Protein AF-A0A9E3CM51-F1 (afdb_monomer_lite)

Secondary structure (DSSP, 8-state):
-------------------PPPPHHHHHHHHHHHHHHHH-TTS-HHHHHHHHHHHHHHHHHTT--HHHHHHHHHHHHHHHHHHHTT-S-GGGG-------------

Structure (mmCIF, N/CA/C/O backbone):
data_AF-A0A9E3CM51-F1
#
_entry.id   AF-A0A9E3CM51-F1
#
loop_
_atom_site.group_PDB
_atom_site.id
_atom_site.type_symbol
_atom_site.label_atom_id
_atom_site.label_alt_id
_atom_site.label_comp_id
_atom_site.label_asym_id
_atom_site.label_entity_id
_atom_site.label_seq_id
_atom_site.pdbx_PDB_ins_code
_atom_site.Cartn_x
_atom_site.Cartn_y
_atom_site.Cartn_z
_atom_site.occupancy
_atom_site.B_iso_or_equiv
_atom_site.auth_seq_id
_atom_site.auth_comp_id
_atom_site.auth_asym_id
_atom_site.auth_atom_id
_atom_site.pdbx_PDB_model_num
ATOM 1 N N . MET A 1 1 ? -0.428 62.573 -9.220 1.00 49.28 1 MET A N 1
ATOM 2 C CA . MET A 1 1 ? -1.657 61.786 -9.003 1.00 49.28 1 MET A CA 1
ATOM 3 C C . MET A 1 1 ? -1.681 60.687 -10.048 1.00 49.28 1 MET A C 1
ATOM 5 O O . MET A 1 1 ? -1.580 61.039 -11.213 1.00 49.28 1 MET A O 1
ATOM 9 N N . LEU A 1 2 ? -1.829 59.438 -9.580 1.00 47.47 2 LEU A N 1
ATOM 10 C CA . LEU A 1 2 ? -2.263 58.216 -10.287 1.00 47.47 2 LEU A CA 1
ATOM 11 C C . LEU A 1 2 ? -1.243 57.639 -11.295 1.00 47.47 2 LEU A C 1
ATOM 13 O O . LEU A 1 2 ? -1.073 58.189 -12.372 1.00 47.47 2 LEU A O 1
ATOM 17 N N . SER A 1 3 ? -0.371 56.705 -10.893 1.00 48.00 3 SER A N 1
ATOM 18 C CA . SER A 1 3 ? -0.586 55.257 -10.640 1.00 48.00 3 SER A CA 1
ATOM 19 C C . SER A 1 3 ? -0.612 54.452 -11.941 1.00 48.00 3 SER A C 1
ATOM 21 O O . SER A 1 3 ? -1.659 54.286 -12.557 1.00 48.00 3 SER A O 1
ATOM 23 N N . ASP A 1 4 ? 0.570 53.966 -12.321 1.00 48.44 4 ASP A N 1
ATOM 24 C CA . ASP A 1 4 ? 0.830 53.089 -13.464 1.00 48.44 4 ASP A CA 1
ATOM 25 C C . ASP A 1 4 ? 1.052 51.665 -12.916 1.00 48.44 4 ASP A C 1
ATOM 27 O O . ASP A 1 4 ? 2.171 51.178 -12.782 1.00 48.44 4 ASP A O 1
ATOM 31 N N . GLU A 1 5 ? -0.035 51.041 -12.460 1.00 60.88 5 GLU A N 1
ATOM 32 C CA . GLU A 1 5 ? -0.064 49.655 -11.986 1.00 60.88 5 GLU A CA 1
ATOM 33 C C . GLU A 1 5 ? -1.143 48.905 -12.766 1.00 60.88 5 GLU A C 1
ATOM 35 O O . GLU A 1 5 ? -2.290 48.801 -12.342 1.00 60.88 5 GLU A O 1
ATOM 40 N N . TYR A 1 6 ? -0.769 48.367 -13.924 1.00 57.34 6 TYR A N 1
ATOM 41 C CA . TYR A 1 6 ? -1.462 47.213 -14.485 1.00 57.34 6 TYR A CA 1
ATOM 42 C C . TYR A 1 6 ? -0.488 46.043 -14.503 1.00 57.34 6 TYR A C 1
ATOM 44 O O . TYR A 1 6 ? 0.263 45.821 -15.453 1.00 57.34 6 TYR A O 1
ATOM 52 N N . LEU A 1 7 ? -0.505 45.328 -13.375 1.00 54.84 7 LEU A N 1
ATOM 53 C CA . LEU A 1 7 ? -0.049 43.953 -13.236 1.00 54.84 7 LEU A CA 1
ATOM 54 C C . LEU A 1 7 ? -0.557 43.140 -14.433 1.00 54.84 7 LEU A C 1
ATOM 56 O O . LEU A 1 7 ? -1.757 42.931 -14.606 1.00 54.84 7 LEU A O 1
ATOM 60 N N . CYS A 1 8 ? 0.373 42.671 -15.252 1.00 45.91 8 CYS A N 1
ATOM 61 C CA . CYS A 1 8 ? 0.119 41.594 -16.187 1.00 45.91 8 CYS A CA 1
ATOM 62 C C . CYS A 1 8 ? 0.187 40.295 -15.370 1.00 45.91 8 CYS A C 1
ATOM 64 O O . CYS A 1 8 ? 1.267 39.738 -15.178 1.00 45.91 8 CYS A O 1
ATOM 66 N N . ASP A 1 9 ? -0.945 39.867 -14.808 1.00 58.09 9 ASP A N 1
ATOM 67 C CA . ASP A 1 9 ? -1.060 38.542 -14.197 1.00 58.09 9 ASP A CA 1
ATOM 68 C C . ASP A 1 9 ? -0.820 37.480 -15.283 1.00 58.09 9 ASP A C 1
ATOM 70 O O . ASP A 1 9 ? -1.518 37.483 -16.306 1.00 58.09 9 ASP A O 1
ATOM 74 N N . PRO A 1 10 ? 0.130 36.542 -15.114 1.00 60.88 10 PRO A N 1
ATOM 75 C CA . PRO A 1 10 ? 0.178 35.388 -15.987 1.00 60.88 10 PRO A CA 1
ATOM 76 C C . PRO A 1 10 ? -1.078 34.563 -15.718 1.00 60.88 10 PRO A C 1
ATOM 78 O O . PRO A 1 10 ? -1.258 34.002 -14.639 1.00 60.88 10 PRO A O 1
ATOM 81 N N . MET A 1 11 ? -1.956 34.493 -16.718 1.00 52.44 11 MET A N 1
ATOM 82 C CA . MET A 1 11 ? -3.074 33.563 -16.732 1.00 52.44 11 MET A CA 1
ATOM 83 C C . MET A 1 11 ? -2.563 32.147 -16.453 1.00 52.44 11 MET A C 1
ATOM 85 O O . MET A 1 11 ? -2.013 31.479 -17.333 1.00 52.44 11 MET A O 1
ATOM 89 N N . THR A 1 12 ? -2.770 31.683 -15.221 1.00 56.50 12 THR A N 1
ATOM 90 C CA . THR A 1 12 ? -2.599 30.291 -14.823 1.00 56.50 12 THR A CA 1
ATOM 91 C C . THR A 1 12 ? -3.549 29.462 -15.670 1.00 56.50 12 THR A C 1
ATOM 93 O O . THR A 1 12 ? -4.734 29.324 -15.374 1.00 56.50 12 THR A O 1
ATOM 96 N N . THR A 1 13 ? -3.032 28.936 -16.776 1.00 53.78 13 THR A N 1
ATOM 97 C CA . THR A 1 13 ? -3.757 27.987 -17.609 1.00 53.78 13 THR A CA 1
ATOM 98 C C . THR A 1 13 ? -3.781 26.681 -16.832 1.00 53.78 13 THR A C 1
ATOM 100 O O . THR A 1 13 ? -2.874 25.855 -16.936 1.00 53.78 13 THR A O 1
ATOM 103 N N . GLN A 1 14 ? -4.801 26.523 -15.988 1.00 52.75 14 GLN A N 1
ATOM 104 C CA . GLN A 1 14 ? -5.127 25.255 -15.360 1.00 52.75 14 GLN A CA 1
ATOM 105 C C . GLN A 1 14 ? -5.576 24.313 -16.478 1.00 52.75 14 GLN A C 1
ATOM 107 O O . GLN A 1 14 ? -6.747 24.247 -16.845 1.00 52.75 14 GLN A O 1
ATOM 112 N N . THR A 1 15 ? -4.602 23.634 -17.081 1.00 50.91 15 THR A N 1
ATOM 113 C CA . THR A 1 15 ? -4.847 22.530 -18.002 1.00 50.91 15 THR A CA 1
ATOM 114 C C . THR A 1 15 ? -5.604 21.481 -17.205 1.00 50.91 15 THR A C 1
ATOM 116 O O . THR A 1 15 ? -5.029 20.808 -16.351 1.00 50.91 15 THR A O 1
ATOM 119 N N . ALA A 1 16 ? -6.912 21.383 -17.441 1.00 54.00 16 ALA A N 1
ATOM 120 C CA . ALA A 1 16 ? -7.706 20.258 -16.988 1.00 54.00 16 ALA A CA 1
ATOM 121 C C . ALA A 1 16 ? -7.062 19.004 -17.585 1.00 54.00 16 ALA A C 1
ATOM 123 O O . ALA A 1 16 ? -7.137 18.768 -18.792 1.00 54.00 16 ALA A O 1
ATOM 124 N N . ALA A 1 17 ? -6.334 18.261 -16.753 1.00 58.91 17 ALA A N 1
ATOM 125 C CA . ALA A 1 17 ? -5.701 17.024 -17.161 1.00 58.91 17 ALA A CA 1
ATOM 126 C C . ALA A 1 17 ? -6.801 16.084 -17.660 1.00 58.91 17 ALA A C 1
ATOM 128 O O . ALA A 1 17 ? -7.685 15.686 -16.900 1.00 58.91 17 ALA A O 1
ATOM 129 N N . ILE A 1 18 ? -6.771 15.771 -18.955 1.00 54.41 18 ILE A N 1
ATOM 130 C CA . ILE A 1 18 ? -7.633 14.748 -19.541 1.00 54.41 18 ILE A CA 1
ATOM 131 C C . ILE A 1 18 ? -7.364 13.459 -18.753 1.00 54.41 18 ILE A C 1
ATOM 133 O O . ILE A 1 18 ? -6.193 13.079 -18.641 1.00 54.41 18 ILE A O 1
ATOM 137 N N . PRO A 1 19 ? -8.391 12.795 -18.190 1.00 51.31 19 PRO A N 1
ATOM 138 C CA . PRO A 1 19 ? -8.188 11.555 -17.459 1.00 51.31 19 PRO A CA 1
ATOM 139 C C . PRO A 1 19 ? -7.592 10.528 -18.421 1.00 51.31 19 PRO A C 1
ATOM 141 O O . PRO A 1 19 ? -8.252 10.075 -19.358 1.00 51.31 19 PRO A O 1
ATOM 144 N N . GLN A 1 20 ? -6.312 10.207 -18.228 1.00 52.25 20 GLN A N 1
ATOM 145 C CA . GLN A 1 20 ? -5.681 9.137 -18.985 1.00 52.25 20 GLN A CA 1
ATOM 146 C C . GLN A 1 20 ? -6.364 7.821 -18.600 1.00 52.25 20 GLN A C 1
ATOM 148 O O . GLN A 1 20 ? -6.649 7.610 -17.417 1.00 52.25 20 GLN A O 1
ATOM 153 N N . PRO A 1 21 ? -6.650 6.933 -19.568 1.00 52.94 21 PRO A N 1
ATOM 154 C CA . PRO A 1 21 ? -7.158 5.610 -19.248 1.00 52.94 21 PRO A CA 1
ATOM 155 C C . PRO A 1 21 ? -6.146 4.922 -18.328 1.00 52.94 21 PRO A C 1
ATOM 157 O O . PRO A 1 21 ? -4.968 4.820 -18.674 1.00 52.94 21 PRO A O 1
ATOM 160 N N . ALA A 1 22 ? -6.611 4.496 -17.151 1.00 55.47 22 ALA A N 1
ATOM 161 C CA . ALA A 1 22 ? -5.802 3.782 -16.172 1.00 55.47 22 ALA A CA 1
ATOM 162 C C . ALA A 1 22 ? -5.049 2.644 -16.877 1.00 55.47 22 ALA A C 1
ATOM 164 O O . ALA A 1 22 ? -5.666 1.822 -17.568 1.00 55.47 22 ALA A O 1
ATOM 165 N N . ARG A 1 23 ? -3.716 2.619 -16.760 1.00 56.03 23 ARG A N 1
ATOM 166 C CA . ARG A 1 23 ? -2.907 1.549 -17.360 1.00 56.03 23 ARG A CA 1
ATOM 167 C C . ARG A 1 23 ? -3.310 0.230 -16.699 1.00 56.03 23 ARG A C 1
ATOM 169 O O . ARG A 1 23 ? -3.769 0.229 -15.562 1.00 56.03 23 ARG A O 1
ATOM 176 N N . ALA A 1 24 ? -3.140 -0.908 -17.375 1.00 58.88 24 ALA A N 1
ATOM 177 C CA . ALA A 1 24 ? -3.462 -2.216 -16.785 1.00 58.88 24 ALA A CA 1
ATOM 178 C C . ALA A 1 24 ? -2.798 -2.408 -15.401 1.00 58.88 24 ALA A C 1
ATOM 180 O O . ALA A 1 24 ? -3.437 -2.913 -14.486 1.00 58.88 24 ALA A O 1
ATOM 181 N N . SER A 1 25 ? -1.589 -1.859 -15.220 1.00 68.31 25 SER A N 1
ATOM 182 C CA . SER A 1 25 ? -0.889 -1.796 -13.933 1.00 68.31 25 SER A CA 1
ATOM 183 C C . SER A 1 25 ? -1.651 -1.031 -12.845 1.00 68.31 25 SER A C 1
ATOM 185 O O . SER A 1 25 ? -1.592 -1.406 -11.684 1.00 68.31 25 SER A O 1
ATOM 187 N N . ASP A 1 26 ? -2.380 0.033 -13.187 1.00 73.56 26 ASP A N 1
ATOM 188 C CA . ASP A 1 26 ? -3.128 0.856 -12.226 1.00 73.56 26 ASP A CA 1
ATOM 189 C C . ASP A 1 26 ? -4.373 0.132 -11.693 1.00 73.56 26 ASP A C 1
ATOM 191 O O . ASP A 1 26 ? -4.800 0.374 -10.558 1.00 73.56 26 ASP A O 1
ATOM 195 N N . ARG A 1 27 ? -4.930 -0.803 -12.477 1.00 85.69 27 ARG A N 1
ATOM 196 C CA . ARG A 1 27 ? -6.002 -1.685 -12.004 1.00 85.69 27 ARG A CA 1
ATOM 197 C C . ARG A 1 27 ? -5.486 -2.634 -10.928 1.00 85.69 27 ARG A C 1
ATOM 199 O O . ARG A 1 27 ? -6.127 -2.748 -9.890 1.00 85.69 27 ARG A O 1
ATOM 206 N N . ASP A 1 28 ? -4.312 -3.223 -11.129 1.00 91.75 28 ASP A N 1
ATOM 207 C CA . ASP A 1 28 ? -3.731 -4.173 -10.176 1.00 91.75 28 ASP A CA 1
ATOM 208 C C . ASP A 1 28 ? -3.479 -3.536 -8.797 1.00 91.75 28 ASP A C 1
ATOM 210 O O . ASP A 1 28 ? -3.760 -4.140 -7.759 1.00 91.75 28 ASP A O 1
ATOM 214 N N . TRP A 1 29 ? -3.016 -2.281 -8.771 1.00 93.94 29 TRP A N 1
ATOM 215 C CA . TRP A 1 29 ? -2.844 -1.510 -7.533 1.00 93.94 29 TRP A CA 1
ATOM 216 C C . TRP A 1 29 ? -4.177 -1.176 -6.859 1.00 93.94 29 TRP A C 1
ATOM 218 O O . TRP A 1 29 ? -4.300 -1.268 -5.636 1.00 93.94 29 TRP A O 1
ATOM 228 N N . THR A 1 30 ? -5.191 -0.828 -7.651 1.00 94.12 30 THR A N 1
ATOM 229 C CA . THR A 1 30 ? -6.542 -0.556 -7.140 1.00 94.12 30 THR A CA 1
ATOM 230 C C . THR A 1 30 ? -7.157 -1.813 -6.519 1.00 94.12 30 THR A C 1
ATOM 232 O O . THR A 1 30 ? -7.700 -1.761 -5.412 1.00 94.12 30 THR A O 1
ATOM 235 N N . ASP A 1 31 ? -7.011 -2.957 -7.187 1.00 95.62 31 ASP A N 1
ATOM 236 C CA . ASP A 1 31 ? -7.496 -4.253 -6.712 1.00 95.62 31 ASP A CA 1
ATOM 237 C C . ASP A 1 31 ? -6.754 -4.703 -5.444 1.00 95.62 31 ASP A C 1
ATOM 239 O O . ASP A 1 31 ? -7.369 -5.252 -4.521 1.00 95.62 31 ASP A O 1
ATOM 243 N N . LEU A 1 32 ? -5.448 -4.421 -5.353 1.00 95.44 32 LEU A N 1
ATOM 244 C CA . LEU A 1 32 ? -4.669 -4.631 -4.134 1.00 95.44 32 LEU A CA 1
ATOM 245 C C . LEU A 1 32 ? -5.230 -3.807 -2.967 1.00 95.44 32 LEU A C 1
ATOM 247 O O . LEU A 1 32 ? -5.528 -4.395 -1.926 1.00 95.44 32 LEU A O 1
ATOM 251 N N . CYS A 1 33 ? -5.438 -2.498 -3.140 1.00 96.94 33 CYS A N 1
ATOM 252 C CA . CYS A 1 33 ? -6.040 -1.641 -2.112 1.00 96.94 33 CYS A CA 1
ATOM 253 C C . CYS A 1 33 ? -7.407 -2.172 -1.659 1.00 96.94 33 CYS A C 1
ATOM 255 O O . CYS A 1 33 ? -7.638 -2.352 -0.464 1.00 96.94 33 CYS A O 1
ATOM 257 N N . ALA A 1 34 ? -8.299 -2.491 -2.602 1.00 96.62 34 ALA A N 1
ATOM 258 C CA . ALA A 1 34 ? -9.636 -2.996 -2.290 1.00 96.62 34 ALA A CA 1
ATOM 259 C C . ALA A 1 34 ? -9.601 -4.332 -1.527 1.00 96.62 34 ALA A C 1
ATOM 261 O O . ALA A 1 34 ? -10.424 -4.581 -0.642 1.00 96.62 34 ALA A O 1
ATOM 262 N N . ARG A 1 35 ? -8.646 -5.211 -1.850 1.00 97.94 35 ARG A N 1
ATOM 263 C CA . ARG A 1 35 ? -8.424 -6.453 -1.103 1.00 97.94 35 ARG A CA 1
ATOM 264 C C . ARG A 1 35 ? -7.930 -6.177 0.315 1.00 97.94 35 ARG A C 1
ATOM 266 O O . ARG A 1 35 ? -8.476 -6.777 1.234 1.00 97.94 35 ARG A O 1
ATOM 273 N N . LEU A 1 36 ? -6.971 -5.272 0.494 1.00 97.38 36 LEU A N 1
ATOM 274 C CA . LEU A 1 36 ? -6.418 -4.956 1.814 1.00 97.38 36 LEU A CA 1
ATOM 275 C C . LEU A 1 36 ? -7.435 -4.266 2.729 1.00 97.38 36 LEU A C 1
ATOM 277 O O . LEU A 1 36 ? -7.483 -4.593 3.907 1.00 97.38 36 LEU A O 1
ATOM 281 N N . VAL A 1 37 ? -8.320 -3.419 2.194 1.00 98.00 37 VAL A N 1
ATOM 282 C CA . VAL A 1 37 ? -9.452 -2.845 2.955 1.00 98.00 37 VAL A CA 1
ATOM 283 C C . VAL A 1 37 ? -10.362 -3.929 3.539 1.00 98.00 37 VAL A C 1
ATO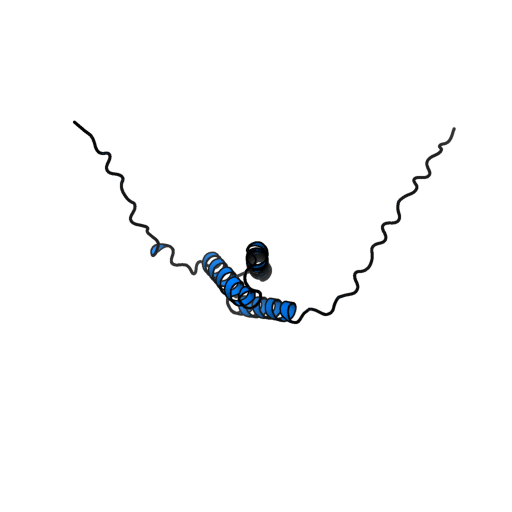M 285 O O . VAL A 1 37 ? -10.860 -3.786 4.650 1.00 98.00 37 VAL A O 1
ATOM 288 N N . ARG A 1 38 ? -10.565 -5.040 2.820 1.00 97.38 38 ARG A N 1
ATOM 289 C CA . ARG A 1 38 ? -11.339 -6.182 3.337 1.00 97.38 38 ARG A CA 1
ATOM 290 C C . ARG A 1 38 ? -10.552 -7.038 4.327 1.00 97.38 38 ARG A C 1
ATOM 292 O O . ARG A 1 38 ? -11.160 -7.676 5.176 1.00 97.38 38 ARG A O 1
ATOM 299 N N . GLU A 1 39 ? -9.233 -7.101 4.175 1.00 96.94 39 GLU A N 1
ATOM 300 C CA . GLU A 1 39 ? -8.350 -7.912 5.018 1.00 96.94 39 GLU A CA 1
ATOM 301 C C . GLU A 1 39 ? -8.070 -7.254 6.377 1.00 96.94 39 GLU A C 1
ATOM 303 O O . GLU A 1 39 ? -7.964 -7.958 7.376 1.00 96.94 39 GLU A O 1
ATOM 308 N N . PHE A 1 40 ? -8.011 -5.920 6.422 1.00 96.38 40 PHE A N 1
ATOM 309 C CA . PHE A 1 40 ? -7.729 -5.130 7.622 1.00 96.38 40 PHE A CA 1
ATOM 310 C C . PHE A 1 40 ? -8.907 -4.195 7.953 1.00 96.38 40 PHE A C 1
ATOM 312 O O . PHE A 1 40 ? -8.769 -2.978 7.828 1.00 96.38 40 PHE A O 1
ATOM 319 N N . PRO A 1 41 ? -10.075 -4.733 8.364 1.00 96.12 41 PRO A N 1
ATOM 320 C CA . PRO A 1 41 ? -11.282 -3.932 8.595 1.00 96.12 41 PRO A CA 1
ATOM 321 C C . PRO A 1 41 ? -11.153 -2.940 9.762 1.00 96.12 41 PRO A C 1
ATOM 323 O O . PRO A 1 41 ? -11.933 -1.995 9.842 1.00 96.12 41 PRO A O 1
ATOM 326 N N . ASP A 1 42 ? -10.175 -3.145 10.647 1.00 95.00 42 ASP A N 1
ATOM 327 C CA . ASP A 1 42 ? -9.917 -2.288 11.808 1.00 95.00 42 ASP A CA 1
ATOM 328 C C . ASP A 1 42 ? -9.033 -1.068 11.482 1.00 95.00 42 ASP A C 1
ATOM 330 O O . ASP A 1 42 ? -8.822 -0.210 12.339 1.00 95.00 42 ASP A O 1
ATOM 334 N N . LEU A 1 43 ? -8.500 -0.980 10.256 1.00 96.00 43 LEU A N 1
ATOM 335 C CA . LEU A 1 43 ? -7.665 0.133 9.798 1.00 96.00 43 LEU A CA 1
ATOM 336 C C . LEU A 1 43 ? -8.449 1.063 8.868 1.00 96.00 43 LEU A C 1
ATOM 338 O O . LEU A 1 43 ? -9.284 0.629 8.074 1.00 96.00 43 LEU A O 1
ATOM 342 N N . ASP A 1 44 ? -8.141 2.360 8.922 1.00 96.38 44 ASP A N 1
ATOM 343 C CA . ASP A 1 44 ? -8.734 3.333 8.007 1.00 96.38 44 ASP A CA 1
ATOM 344 C C . ASP A 1 44 ? -8.243 3.097 6.567 1.00 96.38 44 ASP A C 1
ATOM 346 O O . ASP A 1 44 ? -7.061 2.838 6.312 1.00 96.38 44 ASP A O 1
ATOM 350 N N . ALA A 1 45 ? -9.138 3.263 5.593 1.00 95.44 45 ALA A N 1
ATOM 351 C CA . ALA A 1 45 ? -8.829 3.099 4.176 1.00 95.44 45 ALA A CA 1
ATOM 352 C C . ALA A 1 45 ? -7.692 4.031 3.721 1.00 95.44 45 ALA A C 1
ATOM 354 O O . ALA A 1 45 ? -6.899 3.657 2.855 1.00 95.44 45 ALA A O 1
ATOM 355 N N . LYS A 1 46 ? -7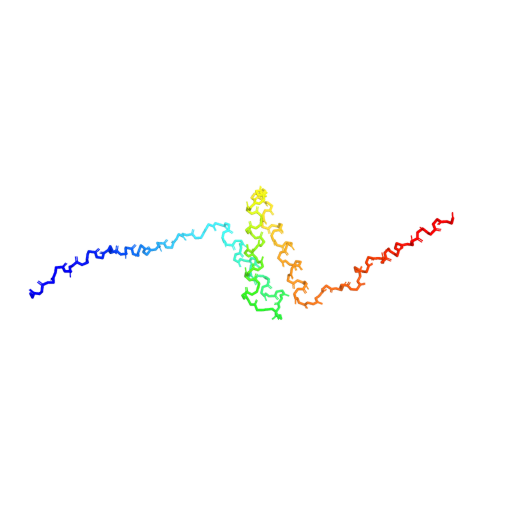.563 5.220 4.331 1.00 96.06 46 LYS A N 1
ATOM 356 C CA . LYS A 1 46 ? -6.441 6.133 4.068 1.00 96.06 46 LYS A CA 1
ATOM 357 C C . LYS A 1 46 ? -5.102 5.550 4.521 1.00 96.06 46 LYS A C 1
ATOM 359 O O . LYS A 1 46 ? -4.110 5.714 3.817 1.00 96.06 46 LYS A O 1
ATOM 364 N N . GLN A 1 47 ? -5.059 4.874 5.670 1.00 96.31 47 GLN A N 1
ATOM 365 C CA . GLN A 1 47 ? -3.839 4.215 6.148 1.00 96.31 47 GLN A CA 1
ATOM 366 C C . GLN A 1 47 ? -3.430 3.107 5.179 1.00 96.31 47 GLN A C 1
ATOM 368 O O . GLN A 1 47 ? -2.284 3.062 4.745 1.00 96.31 47 GLN A O 1
ATOM 373 N N . ILE A 1 48 ? -4.392 2.288 4.751 1.00 97.06 48 ILE A N 1
ATOM 374 C CA . ILE A 1 48 ? -4.165 1.222 3.767 1.00 97.06 48 ILE A CA 1
ATOM 375 C C . ILE A 1 48 ? -3.639 1.790 2.446 1.00 97.06 48 ILE A C 1
ATOM 377 O O . ILE A 1 48 ? -2.653 1.290 1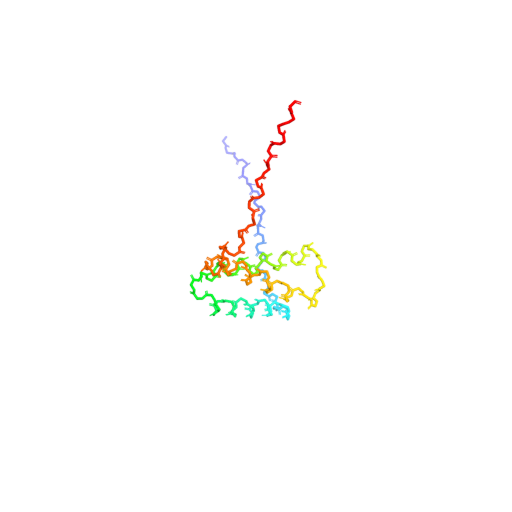.906 1.00 97.06 48 ILE A O 1
ATOM 381 N N . PHE A 1 49 ? -4.257 2.859 1.943 1.00 97.19 49 PHE A N 1
ATOM 382 C CA . PHE A 1 49 ? -3.815 3.524 0.720 1.00 97.19 49 PHE A CA 1
ATOM 383 C C . PHE A 1 49 ? -2.379 4.056 0.829 1.00 97.19 49 PHE A C 1
ATOM 385 O O . PHE A 1 49 ? -1.586 3.884 -0.100 1.00 97.19 49 PHE A O 1
ATOM 392 N N . ASN A 1 50 ? -2.029 4.670 1.963 1.00 96.94 50 ASN A N 1
ATOM 393 C CA . ASN A 1 50 ? -0.682 5.182 2.201 1.00 96.94 50 ASN A CA 1
ATOM 394 C C . ASN A 1 50 ? 0.360 4.056 2.218 1.00 96.94 50 ASN A C 1
ATOM 396 O O . ASN A 1 50 ? 1.408 4.207 1.597 1.00 96.94 50 ASN A O 1
ATOM 400 N N . GLU A 1 51 ? 0.066 2.922 2.860 1.00 97.69 51 GLU A N 1
ATOM 401 C CA . GLU A 1 51 ? 0.986 1.777 2.894 1.00 97.69 51 GLU A CA 1
ATOM 402 C C . GLU A 1 51 ? 1.185 1.153 1.508 1.00 97.69 51 GLU A C 1
ATOM 404 O O . GLU A 1 51 ? 2.310 0.826 1.128 1.00 97.69 51 GLU A O 1
ATOM 409 N N . VAL A 1 52 ? 0.121 1.034 0.707 1.00 97.31 52 VAL A N 1
ATOM 410 C CA . VAL A 1 52 ? 0.241 0.543 -0.676 1.00 97.31 52 VAL A CA 1
ATOM 411 C C . VAL A 1 52 ? 1.039 1.515 -1.541 1.00 97.31 52 VAL A C 1
ATOM 413 O O . VAL A 1 52 ? 1.888 1.077 -2.317 1.00 97.31 52 VAL A O 1
ATOM 416 N N . THR A 1 53 ? 0.802 2.820 -1.395 1.00 96.88 53 THR A N 1
ATOM 417 C CA . THR A 1 53 ? 1.536 3.855 -2.138 1.00 96.88 53 THR A CA 1
ATOM 418 C C . THR A 1 53 ? 3.014 3.842 -1.759 1.00 96.88 53 THR A C 1
ATOM 420 O O . THR A 1 53 ? 3.859 3.732 -2.638 1.00 96.88 53 THR A O 1
ATOM 423 N N . GLY A 1 54 ? 3.337 3.826 -0.463 1.00 96.69 54 GLY A N 1
ATOM 424 C CA . GLY A 1 54 ? 4.722 3.752 0.003 1.00 96.69 54 GLY A CA 1
ATOM 425 C C . GLY A 1 54 ? 5.438 2.478 -0.455 1.00 96.69 54 GLY A C 1
ATOM 426 O O . GLY A 1 54 ? 6.601 2.526 -0.852 1.00 96.69 54 GLY A O 1
ATOM 427 N N . ALA A 1 55 ? 4.741 1.339 -0.467 1.00 97.19 55 ALA A N 1
ATOM 428 C CA . ALA A 1 55 ? 5.289 0.088 -0.979 1.00 97.19 55 ALA A CA 1
ATOM 429 C C . ALA A 1 55 ? 5.536 0.136 -2.498 1.00 97.19 55 ALA A C 1
ATOM 431 O O . ALA A 1 55 ? 6.584 -0.316 -2.964 1.00 97.19 55 ALA A O 1
ATOM 432 N N . ARG A 1 56 ? 4.606 0.708 -3.273 1.00 96.12 56 ARG A N 1
ATOM 433 C CA . ARG A 1 56 ? 4.778 0.932 -4.715 1.00 96.12 56 ARG A CA 1
ATOM 434 C C . ARG A 1 56 ? 5.980 1.836 -4.980 1.00 96.12 56 ARG A C 1
ATOM 436 O O . ARG A 1 56 ? 6.878 1.418 -5.711 1.00 96.12 56 ARG A O 1
ATOM 443 N N . ASP A 1 57 ? 6.020 3.004 -4.347 1.00 96.62 57 ASP A N 1
ATOM 444 C CA . ASP A 1 57 ? 7.086 3.996 -4.504 1.00 96.62 57 ASP A CA 1
ATOM 445 C C . ASP A 1 57 ? 8.453 3.389 -4.175 1.00 96.62 57 ASP A C 1
ATOM 447 O O . ASP A 1 57 ? 9.415 3.587 -4.913 1.00 96.62 57 ASP A O 1
ATOM 451 N N . ALA A 1 58 ? 8.540 2.567 -3.124 1.00 96.56 58 ALA A N 1
ATOM 452 C CA . ALA A 1 58 ? 9.763 1.845 -2.793 1.00 96.56 58 ALA A CA 1
ATOM 453 C C . ALA A 1 58 ? 10.181 0.873 -3.909 1.00 96.56 58 ALA A C 1
ATOM 455 O O . ALA A 1 58 ? 11.341 0.871 -4.319 1.00 96.56 58 ALA A O 1
ATOM 456 N N . THR A 1 59 ? 9.260 0.064 -4.446 1.00 96.25 59 THR A N 1
ATOM 457 C CA . THR A 1 59 ? 9.600 -0.858 -5.547 1.00 96.25 59 THR A CA 1
ATOM 458 C C . THR A 1 59 ? 9.998 -0.137 -6.837 1.00 96.25 59 THR A C 1
ATOM 460 O O . THR A 1 59 ? 10.814 -0.657 -7.597 1.00 96.25 59 THR A O 1
ATOM 463 N N . GLU A 1 60 ? 9.456 1.058 -7.083 1.00 94.38 60 GLU A N 1
ATOM 464 C CA . GLU A 1 60 ? 9.856 1.909 -8.206 1.00 94.38 60 GLU A CA 1
ATOM 465 C C . GLU A 1 60 ? 11.243 2.526 -7.970 1.00 94.38 60 GLU A C 1
ATOM 467 O O . GLU A 1 60 ? 12.090 2.460 -8.860 1.00 94.38 60 GLU A O 1
ATOM 472 N N . LEU A 1 61 ? 11.504 3.043 -6.764 1.00 96.44 61 LEU A N 1
ATOM 473 C CA . LEU A 1 61 ? 12.780 3.650 -6.373 1.00 96.44 61 LEU A CA 1
ATOM 474 C C . LEU A 1 61 ? 13.952 2.663 -6.431 1.00 96.44 61 LEU A C 1
ATOM 476 O O . LEU A 1 61 ? 15.049 3.038 -6.834 1.00 96.44 61 LEU A O 1
ATOM 480 N N . PHE A 1 62 ? 13.728 1.410 -6.031 1.00 97.00 62 PHE A N 1
ATOM 481 C CA . PHE A 1 62 ? 14.746 0.353 -6.065 1.00 97.00 62 PHE A CA 1
ATOM 482 C C . PHE A 1 62 ? 14.787 -0.415 -7.390 1.00 97.00 62 PHE A C 1
ATOM 484 O O . PHE A 1 62 ? 15.408 -1.474 -7.458 1.00 97.00 62 PHE A O 1
ATOM 491 N N . GLU A 1 63 ? 14.122 0.099 -8.429 1.00 96.06 63 GLU A N 1
ATOM 492 C CA . GLU A 1 63 ? 14.136 -0.463 -9.783 1.00 96.06 63 GLU A CA 1
ATOM 493 C C . GLU A 1 63 ? 13.801 -1.964 -9.831 1.00 96.06 63 GLU A C 1
ATOM 495 O O . GLU A 1 63 ? 14.305 -2.706 -10.674 1.00 96.06 63 GLU A O 1
ATOM 500 N N . VAL A 1 64 ? 12.910 -2.422 -8.943 1.00 94.38 64 VAL A N 1
ATOM 501 C CA . VAL A 1 64 ? 12.443 -3.815 -8.916 1.00 94.38 64 VAL A CA 1
ATOM 502 C C . VAL A 1 64 ? 11.887 -4.184 -10.292 1.00 94.38 64 VAL A C 1
ATOM 504 O O . VAL A 1 64 ? 11.230 -3.356 -10.938 1.00 94.38 64 VAL A O 1
ATOM 507 N N . ASP A 1 65 ? 12.109 -5.426 -10.730 1.00 93.94 65 ASP A N 1
ATOM 508 C CA . ASP A 1 65 ? 11.531 -5.952 -11.969 1.00 93.94 65 ASP A CA 1
ATOM 509 C C . ASP A 1 65 ? 10.014 -5.678 -11.995 1.00 93.94 65 ASP A C 1
ATOM 511 O O . ASP A 1 65 ? 9.312 -6.083 -11.060 1.00 93.94 65 ASP A O 1
ATOM 515 N N . PRO A 1 66 ? 9.475 -4.998 -13.029 1.00 90.81 66 PRO A N 1
ATOM 516 C CA . PRO A 1 66 ? 8.040 -4.768 -13.176 1.00 90.81 66 PRO A CA 1
ATOM 517 C C . PRO A 1 66 ? 7.163 -6.005 -12.937 1.00 90.81 66 PRO A C 1
ATOM 519 O O . PRO A 1 66 ? 6.072 -5.857 -12.384 1.00 90.81 66 PRO A O 1
ATOM 522 N N . ALA A 1 67 ? 7.635 -7.207 -13.295 1.00 91.44 67 ALA A N 1
ATOM 523 C CA . ALA A 1 67 ? 6.914 -8.461 -13.065 1.00 91.44 67 ALA A CA 1
ATOM 524 C C . ALA A 1 67 ? 6.803 -8.844 -11.573 1.00 91.44 67 ALA A C 1
ATOM 526 O O . ALA A 1 67 ? 5.877 -9.558 -11.183 1.00 91.44 67 ALA A O 1
ATOM 527 N N . GLU A 1 68 ? 7.711 -8.356 -10.724 1.00 94.94 68 GLU A N 1
ATOM 528 C CA . GLU A 1 68 ? 7.754 -8.650 -9.288 1.00 94.94 68 GLU A CA 1
ATOM 529 C C . GLU A 1 68 ? 7.196 -7.526 -8.404 1.00 94.94 68 GLU A C 1
ATOM 531 O O . GLU A 1 68 ? 6.813 -7.791 -7.258 1.00 94.94 68 GLU A O 1
ATOM 536 N N . ARG A 1 69 ? 7.101 -6.289 -8.915 1.00 94.94 69 ARG A N 1
ATOM 537 C CA . ARG A 1 69 ? 6.703 -5.098 -8.133 1.00 94.94 69 ARG A CA 1
ATOM 538 C C . ARG A 1 69 ? 5.429 -5.301 -7.334 1.00 94.94 69 ARG A C 1
ATOM 540 O O . ARG A 1 69 ? 5.425 -5.089 -6.125 1.00 94.94 69 ARG A O 1
ATOM 547 N N . LEU A 1 70 ? 4.359 -5.755 -7.987 1.00 94.94 70 LEU A N 1
ATOM 548 C CA . LEU A 1 70 ? 3.066 -5.937 -7.326 1.00 94.94 70 LEU A CA 1
ATOM 549 C C . LEU A 1 70 ? 3.160 -6.957 -6.184 1.00 94.94 70 LEU A C 1
ATOM 551 O O . LEU A 1 70 ? 2.592 -6.751 -5.110 1.00 94.94 70 LEU A O 1
ATOM 555 N N . ARG A 1 71 ? 3.900 -8.052 -6.398 1.00 95.81 71 ARG A N 1
ATOM 556 C CA . ARG A 1 71 ? 4.092 -9.101 -5.392 1.00 95.81 71 ARG A CA 1
ATOM 557 C C . ARG A 1 71 ? 4.877 -8.572 -4.194 1.00 95.81 71 ARG A C 1
ATOM 559 O O . ARG A 1 71 ? 4.431 -8.770 -3.065 1.00 95.81 71 ARG A O 1
ATOM 566 N N . LEU A 1 72 ? 6.008 -7.902 -4.422 1.00 96.50 72 LEU A N 1
ATOM 567 C CA . LEU A 1 72 ? 6.829 -7.354 -3.339 1.00 96.50 72 LEU A CA 1
ATOM 568 C C . LEU A 1 72 ? 6.097 -6.250 -2.578 1.00 96.50 72 LEU A C 1
ATOM 570 O O . LEU A 1 72 ? 6.028 -6.307 -1.352 1.00 96.50 72 LEU A O 1
ATOM 574 N N . ALA A 1 73 ? 5.460 -5.319 -3.284 1.00 96.56 73 ALA A N 1
ATOM 575 C CA . ALA A 1 73 ? 4.686 -4.262 -2.650 1.00 96.56 73 ALA A CA 1
ATOM 576 C C . ALA A 1 73 ? 3.509 -4.817 -1.829 1.00 96.56 73 ALA A C 1
ATOM 578 O O . ALA A 1 73 ? 3.238 -4.329 -0.735 1.00 96.56 73 ALA A O 1
ATOM 579 N N . THR A 1 74 ? 2.857 -5.893 -2.292 1.00 97.50 74 THR A N 1
ATOM 580 C CA . THR A 1 74 ? 1.827 -6.598 -1.506 1.00 97.50 74 THR A CA 1
ATOM 581 C C . THR A 1 74 ? 2.394 -7.131 -0.190 1.00 97.50 74 THR A C 1
ATOM 583 O O . THR A 1 74 ? 1.754 -6.990 0.850 1.00 97.50 74 THR A O 1
ATOM 586 N N . ILE A 1 75 ? 3.578 -7.753 -0.217 1.00 97.44 75 ILE A N 1
ATOM 587 C CA . ILE A 1 75 ? 4.227 -8.292 0.988 1.00 97.44 75 ILE A CA 1
ATOM 588 C C . ILE A 1 75 ? 4.582 -7.155 1.953 1.00 97.44 75 ILE A C 1
ATOM 590 O O . ILE A 1 75 ? 4.263 -7.247 3.137 1.00 97.44 75 ILE A O 1
ATOM 594 N N . MET A 1 76 ? 5.188 -6.079 1.443 1.00 97.25 76 MET A N 1
ATOM 595 C CA . MET A 1 76 ? 5.568 -4.907 2.236 1.00 97.25 76 MET A CA 1
ATOM 596 C C . MET A 1 76 ? 4.348 -4.261 2.902 1.00 97.25 76 MET A C 1
ATOM 598 O O . MET A 1 76 ? 4.325 -4.121 4.123 1.00 97.25 76 MET A O 1
ATOM 602 N N . ALA A 1 77 ? 3.306 -3.955 2.123 1.00 97.12 77 ALA A N 1
ATOM 603 C CA . ALA A 1 77 ? 2.087 -3.340 2.637 1.00 97.12 77 ALA A CA 1
ATOM 604 C C . ALA A 1 77 ? 1.396 -4.234 3.679 1.00 97.12 77 ALA A C 1
ATOM 606 O O . ALA A 1 77 ? 1.052 -3.759 4.755 1.00 97.12 77 ALA A O 1
ATOM 607 N N . ARG A 1 78 ? 1.244 -5.544 3.424 1.00 96.81 78 ARG A N 1
ATOM 608 C CA . ARG A 1 78 ? 0.625 -6.471 4.396 1.00 96.81 78 ARG A CA 1
ATOM 609 C C . ARG A 1 78 ? 1.416 -6.567 5.692 1.00 96.81 78 ARG A C 1
ATOM 611 O O . ARG A 1 78 ? 0.810 -6.596 6.761 1.00 96.81 78 ARG A O 1
ATOM 618 N N . ASN A 1 79 ? 2.745 -6.608 5.612 1.00 95.38 79 ASN A N 1
ATOM 619 C CA . ASN A 1 79 ? 3.591 -6.645 6.799 1.00 95.38 79 ASN A CA 1
ATOM 620 C C . ASN A 1 79 ? 3.411 -5.377 7.649 1.00 95.38 79 ASN A C 1
ATOM 622 O O . ASN A 1 79 ? 3.146 -5.473 8.846 1.00 95.38 79 ASN A O 1
ATOM 626 N N . ASN A 1 80 ? 3.460 -4.199 7.023 1.00 95.12 80 ASN A N 1
ATOM 627 C CA . ASN A 1 80 ? 3.260 -2.928 7.720 1.00 95.12 80 ASN A CA 1
ATOM 628 C C . ASN A 1 80 ? 1.854 -2.822 8.325 1.00 95.12 80 ASN A C 1
ATOM 630 O O . ASN A 1 80 ? 1.707 -2.446 9.485 1.00 95.12 80 ASN A O 1
ATOM 634 N N . LEU A 1 81 ? 0.819 -3.223 7.584 1.00 95.56 81 LEU A N 1
ATOM 635 C CA . LEU A 1 81 ? -0.559 -3.214 8.079 1.00 95.56 81 LEU A CA 1
ATOM 636 C C . LEU A 1 81 ? -0.766 -4.194 9.242 1.00 95.56 81 LEU A C 1
ATOM 638 O O . LEU A 1 81 ? -1.461 -3.857 10.193 1.00 95.56 81 LEU A O 1
ATOM 642 N N . THR A 1 82 ? -0.106 -5.355 9.223 1.00 94.19 82 THR A N 1
ATOM 643 C CA . THR A 1 82 ? -0.125 -6.314 10.344 1.00 94.19 82 THR A CA 1
ATOM 644 C C . THR A 1 82 ? 0.505 -5.723 11.607 1.00 94.19 82 THR A C 1
ATOM 646 O O . THR A 1 82 ? 0.010 -5.941 12.713 1.00 94.19 82 THR A O 1
ATOM 649 N N . LEU A 1 83 ? 1.587 -4.953 11.457 1.00 91.38 83 LEU A N 1
ATOM 650 C CA . LEU A 1 83 ? 2.203 -4.227 12.570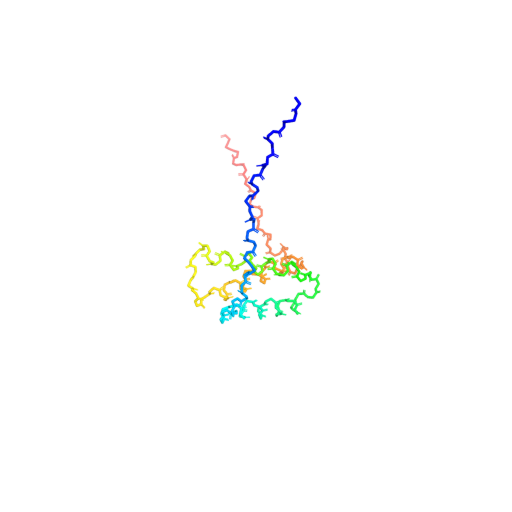 1.00 91.38 83 LEU A CA 1
ATOM 651 C C . LEU A 1 83 ? 1.260 -3.141 13.107 1.00 91.38 83 LEU A C 1
ATOM 653 O O . LEU A 1 83 ? 1.087 -3.025 14.319 1.00 91.38 83 LEU A O 1
ATOM 657 N N . LEU A 1 84 ? 0.611 -2.386 12.216 1.00 92.31 84 LEU A N 1
ATOM 658 C CA . LEU A 1 84 ? -0.335 -1.327 12.582 1.00 92.31 84 LEU A CA 1
ATOM 659 C C . LEU A 1 84 ? -1.603 -1.860 13.256 1.00 92.31 84 LEU A C 1
ATOM 661 O O . LEU A 1 84 ? -2.122 -1.214 14.162 1.00 92.31 84 LEU A O 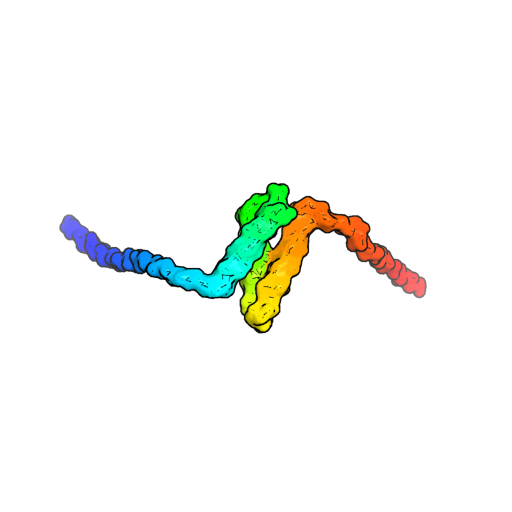1
ATOM 665 N N . SER A 1 85 ? -2.085 -3.038 12.858 1.00 91.56 85 SER A N 1
ATOM 666 C CA . SER A 1 85 ? -3.252 -3.680 13.471 1.00 91.56 85 SER A CA 1
ATOM 667 C C . SER A 1 85 ? -2.936 -4.355 14.812 1.00 91.56 85 SER A C 1
ATOM 669 O O . SER A 1 85 ? -3.796 -5.029 15.373 1.00 91.56 85 SER A O 1
ATOM 671 N N . GLY A 1 86 ? -1.697 -4.244 15.310 1.00 84.94 86 GLY A N 1
ATOM 672 C CA . GLY A 1 86 ? -1.246 -4.921 16.529 1.00 84.94 86 GLY A CA 1
ATOM 673 C C . GLY A 1 86 ? -1.159 -6.446 16.396 1.00 84.94 86 GLY A C 1
ATOM 674 O O . GLY A 1 86 ? -1.048 -7.139 17.403 1.00 84.94 86 GLY A O 1
ATOM 675 N N . GLY A 1 87 ? -1.221 -6.976 15.168 1.00 68.56 87 GLY A N 1
ATOM 676 C CA . GLY A 1 87 ? -1.212 -8.413 14.875 1.00 68.56 87 GLY A CA 1
ATOM 677 C C . GLY A 1 87 ? 0.183 -9.037 14.859 1.00 68.56 87 GLY A C 1
ATOM 678 O O . GLY A 1 87 ? 0.316 -10.259 14.791 1.00 68.56 87 GLY A O 1
ATOM 679 N N . ALA A 1 88 ? 1.235 -8.223 14.930 1.00 62.84 88 ALA A N 1
ATOM 680 C CA . ALA A 1 88 ? 2.569 -8.733 15.181 1.00 62.84 88 ALA A CA 1
ATOM 681 C C . ALA A 1 88 ? 2.705 -9.061 16.669 1.00 62.84 88 ALA A C 1
ATOM 683 O O . ALA A 1 88 ? 2.746 -8.164 17.511 1.00 62.84 88 ALA A O 1
ATOM 684 N N . ASP A 1 89 ? 2.827 -10.348 16.985 1.00 57.16 89 ASP A N 1
ATOM 685 C CA . ASP A 1 89 ? 3.335 -10.796 18.277 1.00 57.16 89 ASP A CA 1
ATOM 686 C C . ASP A 1 89 ? 4.821 -10.402 18.390 1.00 57.16 89 ASP A C 1
ATOM 688 O O . ASP A 1 89 ? 5.739 -11.196 18.166 1.00 57.16 89 ASP A O 1
ATOM 692 N N . LEU A 1 90 ? 5.060 -9.118 18.673 1.00 52.62 90 LEU A N 1
ATOM 693 C CA . LEU A 1 90 ? 6.382 -8.535 18.901 1.00 52.62 90 LEU A CA 1
ATOM 694 C C . LEU A 1 90 ? 7.083 -9.181 20.108 1.00 52.62 90 LEU A C 1
ATOM 696 O O . LEU A 1 90 ? 8.293 -9.027 20.245 1.00 52.62 90 LEU A O 1
ATOM 700 N N . ALA A 1 91 ? 6.367 -9.948 20.942 1.00 54.19 91 ALA A N 1
ATOM 701 C CA . ALA A 1 91 ? 6.965 -10.720 22.027 1.00 54.19 91 ALA A CA 1
ATOM 702 C C . ALA A 1 91 ? 7.820 -11.896 21.521 1.00 54.19 91 ALA A C 1
ATOM 704 O O . ALA A 1 91 ? 8.668 -12.395 22.258 1.00 54.19 91 ALA A O 1
ATOM 705 N N . ARG A 1 92 ? 7.661 -12.325 20.259 1.00 52.16 92 ARG A N 1
ATOM 706 C CA . ARG A 1 92 ? 8.499 -13.380 19.655 1.00 52.16 92 ARG A CA 1
ATOM 707 C C . ARG A 1 92 ? 9.804 -12.866 19.039 1.00 52.16 92 ARG A C 1
ATOM 709 O O . ARG A 1 92 ? 10.619 -13.670 18.591 1.00 52.16 92 ARG A O 1
ATOM 716 N N . LEU A 1 93 ? 9.986 -11.546 18.997 1.00 52.69 93 LEU A N 1
ATOM 717 C CA . LEU A 1 93 ? 11.218 -10.864 18.602 1.00 52.69 93 LEU A CA 1
ATOM 718 C C . LEU A 1 93 ? 11.926 -10.296 19.840 1.00 52.69 93 LEU A C 1
ATOM 720 O O . LEU A 1 93 ? 12.435 -9.187 19.769 1.00 52.69 93 LEU A O 1
ATOM 724 N N . ASP A 1 94 ? 11.955 -11.022 20.965 1.00 52.31 94 ASP A N 1
ATOM 725 C CA . ASP A 1 94 ? 12.922 -10.752 22.036 1.00 52.31 94 ASP A CA 1
ATOM 726 C C . ASP A 1 94 ? 14.300 -11.198 21.520 1.00 52.31 94 ASP A C 1
ATOM 728 O O . ASP A 1 94 ? 14.579 -12.402 21.464 1.00 52.31 94 ASP A O 1
ATOM 732 N N . PRO A 1 95 ? 15.146 -10.280 21.020 1.00 57.69 95 PRO A N 1
ATOM 733 C CA . PRO A 1 95 ? 16.487 -10.651 20.634 1.00 57.69 95 PRO A CA 1
ATOM 734 C C . PRO A 1 95 ? 17.235 -10.732 21.950 1.00 57.69 95 PRO A C 1
ATOM 736 O O . PRO A 1 95 ? 17.539 -9.675 22.504 1.00 57.69 95 PRO A O 1
ATOM 739 N N . GLU A 1 96 ? 17.449 -11.952 22.461 1.00 57.91 96 GLU A N 1
ATOM 740 C CA . GLU A 1 96 ? 18.219 -12.225 23.678 1.00 57.91 96 GLU A CA 1
ATOM 741 C C . GLU A 1 96 ? 19.174 -11.072 23.961 1.00 57.91 96 GLU A C 1
ATOM 743 O O . GLU A 1 96 ? 20.122 -10.823 23.209 1.00 57.91 96 GLU A O 1
ATOM 748 N N . ARG A 1 97 ? 18.821 -10.271 24.968 1.00 55.91 97 ARG A N 1
ATOM 749 C CA . ARG A 1 97 ? 19.507 -9.028 25.288 1.00 55.91 97 ARG A CA 1
ATOM 750 C C . ARG A 1 97 ? 20.945 -9.414 25.605 1.00 55.91 97 ARG A C 1
ATOM 752 O O . ARG A 1 97 ? 21.207 -9.845 26.722 1.00 55.91 97 ARG A O 1
ATOM 759 N N . HIS A 1 98 ? 21.854 -9.322 24.630 1.00 58.72 98 HIS A N 1
ATOM 760 C CA . HIS A 1 98 ? 23.264 -9.641 24.822 1.00 58.72 98 HIS A CA 1
ATOM 761 C C . HIS A 1 98 ? 23.792 -8.702 25.903 1.00 58.72 98 HIS A C 1
ATOM 763 O O . HIS A 1 98 ? 24.133 -7.543 25.647 1.00 58.72 98 HIS A O 1
ATOM 769 N N . VAL A 1 99 ? 23.793 -9.190 27.142 1.00 60.03 99 VAL A N 1
ATOM 770 C CA . VAL A 1 99 ? 24.426 -8.532 28.268 1.00 60.03 99 VAL A CA 1
ATOM 771 C C . VAL A 1 99 ? 25.898 -8.555 27.911 1.00 60.03 99 VAL A C 1
ATOM 773 O O . VAL A 1 99 ? 26.537 -9.603 27.900 1.00 60.03 99 VAL A O 1
ATOM 776 N N . ARG A 1 100 ? 26.416 -7.402 27.495 1.00 61.16 100 ARG A N 1
ATOM 777 C CA . ARG A 1 100 ? 27.842 -7.218 27.283 1.00 61.16 100 ARG A CA 1
ATOM 778 C C . ARG A 1 100 ? 28.457 -7.309 28.677 1.00 61.16 100 ARG A C 1
ATOM 780 O O . ARG A 1 100 ? 28.462 -6.318 29.402 1.00 61.16 100 ARG A O 1
ATOM 787 N N . GLU A 1 101 ? 28.853 -8.512 29.087 1.00 60.44 101 GLU A N 1
ATOM 788 C CA . GLU A 1 101 ? 29.642 -8.704 30.296 1.00 60.44 101 GLU A CA 1
ATOM 789 C C . GLU A 1 101 ? 30.877 -7.824 30.137 1.00 60.44 101 GLU A C 1
ATOM 79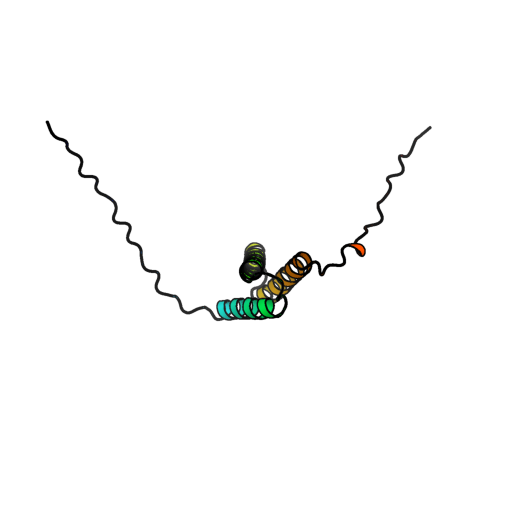1 O O . GLU A 1 101 ? 31.694 -8.010 29.232 1.00 60.44 101 GLU A O 1
ATOM 796 N N . ALA A 1 102 ? 30.937 -6.769 30.948 1.00 61.66 102 ALA A N 1
ATOM 797 C CA . ALA A 1 102 ? 32.102 -5.922 31.038 1.00 61.66 102 ALA A CA 1
ATOM 798 C C . ALA A 1 102 ? 33.244 -6.814 31.525 1.00 61.66 102 ALA A C 1
ATOM 800 O O . ALA A 1 102 ? 33.297 -7.181 32.700 1.00 61.66 102 ALA A O 1
ATOM 801 N N . HIS A 1 103 ? 34.116 -7.203 30.594 1.00 53.59 103 HIS A N 1
ATOM 802 C CA . HIS A 1 103 ? 35.374 -7.861 30.894 1.00 53.59 103 HIS A CA 1
ATOM 803 C C . HIS A 1 103 ? 36.147 -6.903 31.797 1.00 53.59 103 HIS A C 1
ATOM 805 O O . HIS A 1 103 ? 36.643 -5.865 31.359 1.00 53.59 103 HIS A O 1
ATOM 811 N N . THR A 1 104 ? 36.107 -7.185 33.094 1.00 57.03 104 THR A N 1
ATOM 812 C CA . THR A 1 104 ? 36.860 -6.437 34.088 1.00 57.03 104 THR A CA 1
ATOM 813 C C . THR A 1 104 ? 38.212 -7.127 34.132 1.00 57.03 104 THR A C 1
ATOM 815 O O . THR A 1 104 ? 38.391 -8.091 34.872 1.00 57.03 104 THR A O 1
ATOM 818 N N . ASP A 1 105 ? 39.118 -6.707 33.249 1.00 59.31 105 ASP A N 1
ATOM 819 C CA . ASP A 1 105 ? 40.517 -7.114 33.340 1.00 59.31 105 ASP A CA 1
ATOM 820 C C . ASP A 1 105 ? 41.070 -6.616 34.682 1.00 59.31 105 ASP A C 1
ATOM 822 O O . ASP A 1 105 ? 40.934 -5.438 35.032 1.00 59.31 105 ASP A O 1
ATOM 826 N N . SER A 1 106 ? 41.596 -7.569 35.453 1.00 57.22 106 SER A N 1
ATOM 827 C CA . SER A 1 106 ? 42.261 -7.375 36.748 1.00 57.22 106 SER A CA 1
ATOM 828 C C . SER A 1 106 ? 43.725 -6.993 36.584 1.00 57.22 106 SER A C 1
ATOM 830 O O . SER A 1 106 ? 44.347 -7.450 35.600 1.00 57.22 106 SER A O 1
#

Radius of gyration: 25.18 Å; chains: 1; bounding box: 54×75×56 Å

Foldseek 3Di:
DDDDDDDPPPPPPPPPPDPDPQDPVNVLLVVLLVVVCVVQVVDDSVLLNVLLVVLLVVCVVVVPDPVCSSVRSSVRSVVVSCVVSVVPPCVVVPPPPPPPPPPPDD

pLDDT: mean 78.39, std 19.82, range [45.91, 98.0]

Sequence (106 aa):
MLSDEYLCDPMTTQTAAIPQPARASDRDWTDLCARLVREFPDLDAKQIFNEVTGARDATELFEVDPAERLRLATIMARNNLTLLSGGADLARLDPERHVREAHTDS